Protein AF-A0A8B6Y1D5-F1 (afdb_monomer_lite)

Sequence (155 aa):
MKETGFFHSGPQIYCNDLRKHPSFLGMKGFGYTDEHPGLRQTGILRVNCVDCLDRTNTAQFMVGKCALGFQLYALGVVESPILQFDSDAVRIFEELFEAHGDTLALQYGGSQMVHRIRTYRKIAAWTSYSRDIMQTVSRYYSNAFTGQEKYLKTH

Secondary structure (DSSP, 8-state):
-------B-SPPPHHHHHS--HHHHS-TT---BTTB-SB---------GGG-HHHHHHHHHHHHHHHHHHHHHHTTSSSSS---TTSHHHHHHHHHHHHHHHHHHHHHHSS--SS-HHHHTTS-HHHHHHHHHHHHHHHHHIIIIIHHTTTSS--

Foldseek 3Di:
DQDFADWDQAAFDPLCVVLVDPVVVPDDQPDCDVVGGIGDGPDDDDDDCPVPLQVVLLVVLVVVLLNVLVVCVRVVNDSGSDDDCPDPVNVVSQVVSQVVQQVVCCVPPVGGDQDGNVVVVVPCVPVSVVVNVVRVVVVVCCCPPVVVVVVVPPD

pLDDT: mean 73.04, std 14.35, range [36.19, 93.69]

Structure (mmCIF, N/CA/C/O backbone):
data_AF-A0A8B6Y1D5-F1
#
_entry.id   AF-A0A8B6Y1D5-F1
#
loop_
_atom_site.group_PDB
_atom_site.id
_atom_site.type_symbol
_atom_site.label_atom_id
_atom_site.label_alt_id
_atom_site.label_comp_id
_atom_site.label_asym_id
_atom_site.label_entity_id
_atom_site.label_seq_id
_atom_site.pdbx_PDB_ins_code
_atom_site.Cartn_x
_atom_site.Cartn_y
_atom_site.Cartn_z
_atom_site.occupancy
_atom_site.B_iso_or_equiv
_atom_site.auth_seq_id
_atom_site.auth_comp_id
_atom_site.auth_asym_id
_atom_site.auth_atom_id
_atom_site.pdbx_PDB_model_num
ATOM 1 N N . MET A 1 1 ? 13.260 17.127 -4.624 1.00 36.19 1 MET A N 1
ATOM 2 C CA . MET A 1 1 ? 12.699 16.150 -3.664 1.00 36.19 1 MET A CA 1
ATOM 3 C C . MET A 1 1 ? 13.595 14.916 -3.711 1.00 36.19 1 MET A C 1
ATOM 5 O O . MET A 1 1 ? 13.959 14.528 -4.812 1.00 36.19 1 MET A O 1
ATOM 9 N N . LYS A 1 2 ? 14.078 14.375 -2.583 1.00 37.34 2 LYS A N 1
ATOM 10 C CA . LYS A 1 2 ? 14.861 13.123 -2.610 1.00 37.34 2 LYS A CA 1
ATOM 11 C C . LYS A 1 2 ? 13.874 11.977 -2.842 1.00 37.34 2 LYS A C 1
ATOM 13 O O . LYS A 1 2 ? 13.041 11.733 -1.978 1.00 37.34 2 LYS A O 1
ATOM 18 N N . GLU A 1 3 ? 13.926 11.341 -4.005 1.00 54.28 3 GLU A N 1
ATOM 19 C CA . GLU A 1 3 ? 13.080 10.187 -4.312 1.00 54.28 3 GLU A CA 1
ATOM 20 C C . GLU A 1 3 ? 13.614 8.967 -3.555 1.00 54.28 3 GLU A C 1
ATOM 22 O O . GLU A 1 3 ? 14.769 8.572 -3.722 1.00 54.28 3 GLU A O 1
ATOM 27 N N . THR A 1 4 ? 12.810 8.417 -2.646 1.00 55.81 4 THR A N 1
ATOM 28 C CA . THR A 1 4 ? 13.151 7.189 -1.927 1.00 55.81 4 THR A CA 1
ATOM 29 C C . THR A 1 4 ? 12.825 6.005 -2.829 1.00 55.81 4 THR A C 1
ATOM 31 O O . THR A 1 4 ? 11.658 5.799 -3.157 1.00 55.81 4 THR A O 1
ATOM 34 N N . GLY A 1 5 ? 13.838 5.248 -3.251 1.00 71.50 5 GLY A N 1
ATOM 35 C CA . GLY A 1 5 ? 13.634 4.036 -4.051 1.00 71.50 5 GLY A CA 1
ATOM 36 C C . GLY A 1 5 ? 12.967 2.906 -3.260 1.00 71.50 5 GLY A C 1
ATOM 37 O O . GLY A 1 5 ? 12.838 2.985 -2.038 1.00 71.50 5 GLY A O 1
ATOM 38 N N . PHE A 1 6 ? 12.584 1.831 -3.947 1.00 78.38 6 PHE A N 1
ATOM 39 C CA . PHE A 1 6 ? 12.151 0.573 -3.331 1.00 78.38 6 PHE A CA 1
ATOM 40 C C . PHE A 1 6 ? 13.232 -0.497 -3.499 1.00 78.38 6 PHE A C 1
ATOM 42 O O . PHE A 1 6 ? 14.095 -0.392 -4.370 1.00 78.38 6 PHE A O 1
ATOM 49 N N . PHE A 1 7 ? 13.200 -1.522 -2.651 1.00 83.69 7 PHE A N 1
ATOM 50 C CA . PHE A 1 7 ? 14.100 -2.660 -2.786 1.00 83.69 7 PHE A CA 1
ATOM 51 C C . PHE A 1 7 ? 13.606 -3.638 -3.861 1.00 83.69 7 PHE A C 1
ATOM 53 O O . PHE A 1 7 ? 12.429 -3.997 -3.880 1.00 83.69 7 PHE A O 1
ATOM 60 N N . HIS A 1 8 ? 14.516 -4.094 -4.717 1.00 81.50 8 HIS A N 1
ATOM 61 C CA . HIS A 1 8 ? 14.303 -5.147 -5.708 1.00 81.50 8 HIS A CA 1
ATOM 62 C C . HIS A 1 8 ? 15.627 -5.885 -5.916 1.00 81.50 8 HIS A C 1
ATOM 64 O O . HIS A 1 8 ? 16.650 -5.236 -6.063 1.00 81.50 8 HIS A O 1
ATOM 70 N N . SER A 1 9 ? 15.640 -7.215 -5.927 1.00 80.56 9 SER A N 1
ATOM 71 C CA . SER A 1 9 ? 16.877 -8.004 -6.072 1.00 80.56 9 SER A CA 1
ATOM 72 C C . SER A 1 9 ? 17.025 -8.693 -7.430 1.00 80.56 9 SER A C 1
ATOM 74 O O . SER A 1 9 ? 17.984 -9.431 -7.631 1.00 80.56 9 SER A O 1
ATOM 76 N N . GLY A 1 10 ? 16.046 -8.542 -8.326 1.00 73.75 10 GLY A N 1
ATOM 77 C CA . GLY A 1 10 ? 16.091 -9.136 -9.661 1.00 73.75 10 GLY A CA 1
ATOM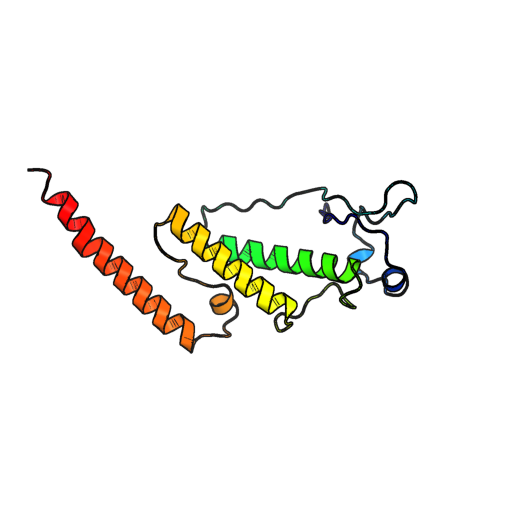 78 C C . GLY A 1 10 ? 16.901 -8.284 -10.640 1.00 73.75 10 GLY A C 1
ATOM 79 O O . GLY A 1 10 ? 17.296 -7.174 -10.288 1.00 73.75 10 GLY A O 1
ATOM 80 N N . PRO A 1 11 ? 17.180 -8.797 -11.849 1.00 71.75 11 PRO A N 1
ATOM 81 C CA . PRO A 1 11 ? 17.686 -8.009 -12.969 1.00 71.75 11 PRO A CA 1
ATOM 82 C C . PRO A 1 11 ? 16.558 -7.216 -13.653 1.00 71.75 11 PRO A C 1
ATOM 84 O O . PRO A 1 11 ? 15.378 -7.536 -13.501 1.00 71.75 11 PRO A O 1
ATOM 87 N N . GLN A 1 12 ? 16.920 -6.207 -14.453 1.00 71.00 12 GLN A N 1
ATOM 88 C CA . GLN A 1 12 ? 15.945 -5.426 -15.212 1.00 71.00 12 GLN A CA 1
ATOM 89 C C . GLN A 1 12 ? 15.292 -6.320 -16.247 1.00 71.00 12 GLN A C 1
ATOM 91 O O . GLN A 1 12 ? 15.972 -6.973 -17.040 1.00 71.00 12 GLN A O 1
ATOM 96 N N . ILE A 1 13 ? 13.967 -6.312 -16.281 1.00 74.00 13 ILE A N 1
ATOM 97 C CA . ILE A 1 13 ? 13.246 -7.036 -17.317 1.00 74.00 13 ILE A CA 1
ATOM 98 C C . ILE A 1 13 ? 13.239 -6.190 -18.588 1.00 74.00 13 ILE A C 1
ATOM 100 O O . ILE A 1 13 ? 12.818 -5.034 -18.573 1.00 74.00 13 ILE A O 1
ATOM 104 N N . TYR A 1 14 ? 13.643 -6.796 -19.703 1.00 69.88 14 TYR A N 1
ATOM 105 C CA . TYR A 1 14 ? 13.714 -6.156 -21.020 1.00 69.88 14 TYR A CA 1
ATOM 106 C C . TYR A 1 14 ? 12.419 -5.430 -21.431 1.00 69.88 14 TYR A C 1
ATOM 108 O O . TYR A 1 14 ? 12.457 -4.364 -22.045 1.00 69.88 14 TYR A O 1
ATOM 116 N N . CYS A 1 15 ? 11.248 -5.957 -21.052 1.00 70.31 15 CYS A N 1
ATOM 117 C CA . CYS A 1 15 ? 9.964 -5.318 -21.353 1.00 70.31 15 CYS A CA 1
ATOM 118 C C . CYS A 1 15 ? 9.833 -3.909 -20.745 1.00 70.31 15 CYS A C 1
ATOM 120 O O . CYS A 1 15 ? 9.182 -3.049 -21.337 1.00 70.31 15 CYS A O 1
ATOM 122 N N . ASN A 1 16 ? 10.496 -3.637 -19.620 1.00 69.94 16 ASN A N 1
ATOM 123 C CA . ASN A 1 16 ? 10.481 -2.329 -18.970 1.00 69.94 16 ASN A CA 1
ATOM 124 C C . ASN A 1 16 ? 11.390 -1.313 -19.670 1.00 69.94 16 ASN A C 1
ATOM 126 O O . ASN A 1 16 ? 11.113 -0.114 -19.603 1.00 69.94 16 ASN A O 1
ATOM 130 N N . ASP A 1 17 ? 12.421 -1.777 -20.382 1.00 67.94 17 ASP A N 1
ATOM 131 C CA . ASP A 1 17 ? 13.289 -0.923 -21.202 1.00 67.94 17 ASP A CA 1
ATOM 132 C C . ASP A 1 17 ? 12.589 -0.450 -22.477 1.00 67.94 17 ASP A C 1
ATOM 134 O O . ASP A 1 17 ? 12.854 0.654 -22.959 1.00 67.94 17 ASP A O 1
ATOM 138 N N . LEU A 1 18 ? 11.653 -1.254 -22.989 1.00 67.31 18 LEU A N 1
ATOM 139 C CA . LEU A 1 18 ? 10.753 -0.862 -24.073 1.00 67.31 18 LEU A CA 1
ATOM 140 C C . LEU A 1 18 ? 9.653 0.088 -23.587 1.00 67.31 18 LEU A C 1
ATOM 142 O O . LEU A 1 18 ? 9.241 0.989 -24.313 1.00 67.31 18 LEU A O 1
ATOM 146 N N . ARG A 1 19 ? 9.179 -0.098 -22.351 1.00 69.81 19 ARG A N 1
ATOM 147 C CA . ARG A 1 19 ? 8.020 0.609 -21.785 1.00 69.81 19 ARG A CA 1
ATOM 148 C C . ARG A 1 19 ? 8.382 1.823 -20.930 1.00 69.81 19 ARG A C 1
ATOM 150 O O . ARG A 1 19 ? 7.590 2.181 -20.072 1.00 69.81 19 ARG A O 1
ATOM 157 N N . LYS 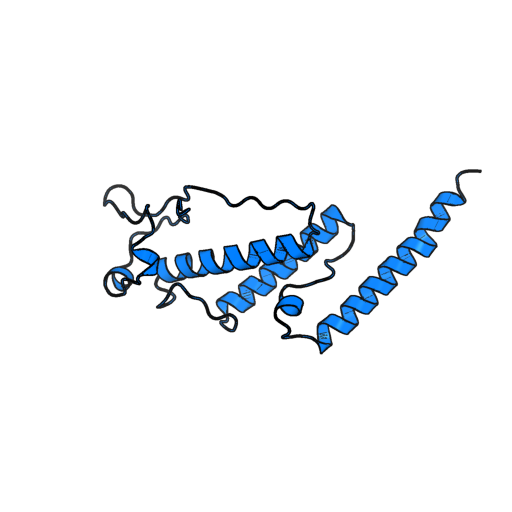A 1 20 ? 9.538 2.471 -21.137 1.00 65.94 20 LYS A N 1
ATOM 158 C CA . LYS A 1 20 ? 10.055 3.575 -20.291 1.00 65.94 20 LYS A CA 1
ATOM 159 C C . LYS A 1 20 ? 8.975 4.580 -19.873 1.00 65.94 20 LYS A C 1
ATOM 161 O O . LYS A 1 20 ? 8.682 5.543 -20.580 1.00 65.94 20 LYS A O 1
ATOM 166 N N . HIS A 1 21 ? 8.406 4.370 -18.692 1.00 68.00 21 HIS A N 1
ATOM 167 C CA . HIS A 1 21 ? 7.364 5.239 -18.176 1.00 68.00 21 HIS A CA 1
ATOM 168 C C . HIS A 1 21 ? 8.018 6.496 -17.570 1.00 68.00 21 HIS A C 1
ATOM 170 O O . HIS A 1 21 ? 9.000 6.364 -16.835 1.00 68.00 21 HIS A O 1
ATOM 176 N N . PRO A 1 22 ? 7.494 7.715 -17.810 1.00 67.88 22 PRO A N 1
ATOM 177 C CA . PRO A 1 22 ? 8.098 8.972 -17.345 1.00 67.88 22 PRO A CA 1
ATOM 178 C C . PRO A 1 22 ? 8.408 8.996 -15.844 1.00 67.88 22 PRO A C 1
ATOM 180 O O . PRO A 1 22 ? 9.445 9.496 -15.420 1.00 67.88 22 PRO A O 1
ATOM 183 N N . SER A 1 23 ? 7.537 8.386 -15.037 1.00 65.25 23 SER A N 1
ATOM 184 C CA . SER A 1 23 ? 7.699 8.268 -13.579 1.00 65.25 23 SER A CA 1
ATOM 185 C C . SER A 1 23 ? 8.914 7.443 -13.139 1.00 65.25 23 SER A C 1
ATOM 187 O O . SER A 1 23 ? 9.321 7.551 -11.991 1.00 65.25 23 SER A O 1
ATOM 189 N N . PHE A 1 24 ? 9.492 6.627 -14.024 1.00 62.47 24 PHE A N 1
ATOM 190 C CA . PHE A 1 24 ? 10.709 5.854 -13.766 1.00 62.47 24 PHE A CA 1
ATOM 191 C C . PHE A 1 24 ? 11.990 6.586 -14.179 1.00 62.47 24 PHE A C 1
ATOM 193 O O . PHE A 1 24 ? 13.060 6.262 -13.674 1.00 62.47 24 PHE A O 1
ATOM 200 N N . LEU A 1 25 ? 11.896 7.600 -15.047 1.00 59.38 25 LEU A N 1
ATOM 201 C CA . LEU A 1 25 ? 13.053 8.384 -15.493 1.00 59.38 25 LEU A CA 1
ATOM 202 C C . LEU A 1 25 ? 13.645 9.276 -14.382 1.00 59.38 25 LEU A C 1
ATOM 204 O O . LEU A 1 25 ? 14.805 9.667 -14.480 1.00 59.38 25 LEU A O 1
ATOM 208 N N . GLY A 1 26 ? 12.874 9.587 -13.332 1.00 53.19 26 GLY A N 1
ATOM 209 C CA . GLY A 1 26 ? 13.314 10.396 -12.183 1.00 53.19 26 GLY A CA 1
ATOM 210 C C . GLY A 1 26 ? 13.937 9.605 -11.024 1.00 53.19 26 GLY A C 1
ATOM 211 O O . GLY A 1 26 ? 14.711 10.172 -10.245 1.00 53.19 26 GLY A O 1
ATOM 212 N N . MET A 1 27 ? 13.669 8.294 -10.941 1.00 55.81 27 MET A N 1
ATOM 213 C CA . MET A 1 27 ? 14.081 7.468 -9.805 1.00 55.81 27 MET A CA 1
ATOM 214 C C . MET A 1 27 ? 15.591 7.214 -9.810 1.00 55.81 27 MET A C 1
ATOM 216 O O . MET A 1 27 ? 16.105 6.311 -10.472 1.00 55.81 27 MET A O 1
ATOM 220 N N . LYS A 1 28 ? 16.324 7.973 -8.990 1.00 46.53 28 LYS A N 1
ATOM 221 C CA . LYS A 1 28 ? 17.726 7.664 -8.673 1.00 46.53 28 LYS A CA 1
ATOM 222 C C . LYS A 1 28 ? 17.820 6.295 -7.999 1.00 46.53 28 LYS A C 1
ATOM 224 O O . LYS A 1 28 ? 17.131 6.029 -7.018 1.00 46.53 28 LYS A O 1
ATOM 229 N N . GLY A 1 29 ? 18.707 5.450 -8.516 1.00 48.78 29 GLY A N 1
ATOM 230 C CA . GLY A 1 29 ? 18.816 4.042 -8.131 1.00 48.78 29 GLY A CA 1
ATOM 231 C C . GLY A 1 29 ? 18.456 3.093 -9.269 1.00 48.78 29 GLY A C 1
ATOM 232 O O . GLY A 1 29 ? 18.855 1.941 -9.196 1.00 48.78 29 GLY A O 1
ATOM 233 N N . PHE A 1 30 ? 17.805 3.576 -10.338 1.00 49.81 30 PHE A N 1
ATOM 234 C CA . PHE A 1 30 ? 17.706 2.867 -11.617 1.00 49.81 30 PHE A CA 1
ATOM 235 C C . PHE A 1 30 ? 19.082 2.767 -12.276 1.00 49.81 30 PHE A C 1
ATOM 237 O O . PHE A 1 30 ? 19.497 3.617 -13.059 1.00 49.81 30 PHE A O 1
ATOM 244 N N . GLY A 1 31 ? 19.816 1.734 -11.902 1.00 48.06 31 GLY A N 1
ATOM 245 C CA . GLY A 1 31 ? 21.101 1.391 -12.474 1.00 48.06 31 GLY A CA 1
ATOM 246 C C . GLY A 1 31 ? 21.348 -0.067 -12.176 1.00 48.06 31 GLY A C 1
ATOM 247 O O . GLY A 1 31 ? 21.981 -0.388 -11.179 1.00 48.06 31 GLY A O 1
ATOM 248 N N . TYR A 1 32 ? 20.803 -0.940 -13.019 1.00 53.78 32 TYR A N 1
ATOM 249 C CA . TYR A 1 32 ? 21.255 -2.320 -13.063 1.00 53.78 32 TYR A CA 1
ATOM 250 C C . TYR A 1 32 ? 22.662 -2.268 -13.629 1.00 53.78 32 TYR A C 1
ATOM 252 O O . TYR A 1 32 ? 22.853 -2.131 -14.835 1.00 53.78 32 TYR A O 1
ATOM 260 N N . THR A 1 33 ? 23.649 -2.244 -12.746 1.00 53.25 33 THR A N 1
ATOM 261 C CA . THR A 1 33 ? 25.010 -2.542 -13.158 1.00 53.25 33 THR A CA 1
ATOM 262 C C . THR A 1 33 ? 25.114 -4.060 -13.252 1.00 53.25 33 THR A C 1
ATOM 264 O O . THR A 1 33 ? 24.545 -4.764 -12.416 1.00 53.25 33 THR A O 1
ATOM 267 N N . ASP A 1 34 ? 25.829 -4.575 -14.255 1.00 55.31 34 ASP A N 1
ATOM 268 C CA . ASP A 1 34 ? 26.067 -6.023 -14.412 1.00 55.31 34 ASP A CA 1
ATOM 269 C C . ASP A 1 34 ? 26.647 -6.662 -13.134 1.00 55.31 34 ASP A C 1
ATOM 271 O O . ASP A 1 34 ? 26.448 -7.844 -12.866 1.00 55.31 34 ASP A O 1
ATOM 275 N N . GLU A 1 35 ? 27.325 -5.866 -12.304 1.00 56.00 35 GLU A N 1
ATOM 276 C CA . GLU A 1 35 ? 27.940 -6.306 -11.052 1.00 56.00 35 GLU A CA 1
ATOM 277 C C . GLU A 1 35 ? 26.947 -6.413 -9.877 1.00 56.00 35 GLU A C 1
ATOM 279 O O . GLU A 1 35 ? 27.175 -7.195 -8.950 1.00 56.00 35 GLU A O 1
ATOM 284 N N . HIS A 1 36 ? 25.836 -5.663 -9.895 1.00 60.25 36 HIS A N 1
ATOM 285 C CA . HIS A 1 36 ? 24.843 -5.614 -8.814 1.00 60.25 36 HIS A CA 1
ATOM 286 C C . HIS A 1 36 ? 23.410 -5.510 -9.368 1.00 60.25 36 HIS A C 1
ATOM 288 O O . HIS A 1 36 ? 22.851 -4.411 -9.434 1.00 60.25 36 HIS A O 1
ATOM 294 N N . PRO A 1 37 ? 22.772 -6.638 -9.729 1.00 63.53 37 PRO A N 1
ATOM 295 C CA . PRO A 1 37 ? 21.382 -6.622 -10.164 1.00 63.53 37 PRO A CA 1
ATOM 296 C C . PRO A 1 37 ? 20.469 -6.178 -9.010 1.00 63.53 37 PRO A C 1
ATOM 298 O O . PRO A 1 37 ? 20.488 -6.767 -7.926 1.00 63.53 37 PRO A O 1
ATOM 301 N N . GLY A 1 38 ? 19.676 -5.128 -9.240 1.00 69.19 38 GLY A N 1
ATOM 302 C CA . GLY A 1 38 ? 18.597 -4.721 -8.343 1.00 69.19 38 GLY A CA 1
ATOM 303 C C . GLY A 1 38 ? 18.604 -3.256 -7.891 1.00 69.19 38 GLY A C 1
ATOM 304 O O . GLY A 1 38 ? 19.476 -2.459 -8.219 1.00 69.19 38 GLY A O 1
ATOM 305 N N . LEU A 1 39 ? 17.589 -2.902 -7.102 1.00 75.75 39 LEU A N 1
ATOM 306 C CA . LEU A 1 39 ? 17.354 -1.590 -6.505 1.00 75.75 39 LEU A CA 1
ATOM 307 C C . LEU A 1 39 ? 17.481 -1.678 -4.979 1.00 75.75 39 LEU A C 1
ATOM 309 O O . LEU A 1 39 ? 17.025 -2.637 -4.353 1.00 75.75 39 LEU A O 1
ATOM 313 N N . ARG A 1 40 ? 18.057 -0.647 -4.353 1.00 78.50 40 ARG A N 1
ATOM 314 C CA . ARG A 1 40 ? 18.104 -0.507 -2.889 1.00 78.50 40 ARG A CA 1
ATOM 315 C C . ARG A 1 40 ? 17.165 0.598 -2.417 1.00 78.50 40 ARG A C 1
ATOM 317 O O . ARG A 1 40 ? 17.135 1.686 -2.989 1.00 78.50 40 ARG A O 1
ATOM 324 N N . GLN A 1 41 ? 16.461 0.350 -1.315 1.00 84.38 41 GLN A N 1
ATOM 325 C CA . GLN A 1 41 ? 15.694 1.383 -0.626 1.00 84.38 41 GLN A CA 1
ATOM 326 C C . GLN A 1 41 ? 16.644 2.350 0.091 1.00 84.38 41 GLN A C 1
ATOM 328 O O . GLN A 1 41 ? 17.425 1.952 0.952 1.00 84.38 41 GLN A O 1
ATOM 333 N N . THR A 1 42 ? 16.572 3.631 -0.263 1.00 82.88 42 THR A N 1
ATOM 334 C CA . THR A 1 42 ? 17.478 4.685 0.232 1.00 82.88 42 THR A CA 1
ATOM 335 C C . THR A 1 42 ? 16.847 5.592 1.286 1.00 82.88 42 THR A C 1
ATOM 337 O O . THR A 1 42 ? 17.514 6.473 1.828 1.00 82.88 42 THR A O 1
ATOM 340 N N . GLY A 1 43 ? 15.566 5.394 1.597 1.00 84.62 43 GLY A N 1
ATOM 341 C CA . GLY A 1 43 ? 14.872 6.169 2.615 1.00 84.62 43 GLY A CA 1
ATOM 342 C C . GLY A 1 43 ? 13.592 5.508 3.103 1.00 84.62 43 GLY A C 1
ATOM 343 O O . GLY A 1 43 ? 13.100 4.544 2.517 1.00 84.62 43 GLY A O 1
ATOM 344 N N . ILE A 1 44 ? 13.070 6.042 4.204 1.00 86.19 44 ILE A N 1
ATOM 345 C CA . ILE A 1 44 ? 11.863 5.554 4.869 1.00 86.19 44 ILE A CA 1
ATOM 346 C C . ILE A 1 44 ? 10.890 6.707 5.105 1.00 86.19 44 ILE A C 1
ATOM 348 O O . ILE A 1 44 ? 11.304 7.827 5.410 1.00 86.19 44 ILE A O 1
ATOM 352 N N . LEU A 1 45 ? 9.596 6.413 5.012 1.00 85.12 45 LEU A N 1
ATOM 353 C CA . LEU A 1 45 ? 8.548 7.308 5.479 1.00 85.12 45 LEU A CA 1
ATOM 354 C C . LEU A 1 45 ? 8.203 6.950 6.926 1.00 85.12 45 LEU A C 1
ATOM 356 O O . LEU A 1 45 ? 7.914 5.794 7.229 1.00 85.12 45 LEU A O 1
ATOM 360 N N . ARG A 1 46 ? 8.210 7.944 7.815 1.00 85.62 46 ARG A N 1
ATOM 361 C CA . ARG A 1 46 ? 7.732 7.801 9.194 1.00 85.62 46 ARG A CA 1
ATOM 362 C C . ARG A 1 46 ? 6.440 8.588 9.358 1.00 85.62 46 ARG A C 1
ATOM 364 O O . ARG A 1 46 ? 6.389 9.757 8.990 1.00 85.62 46 ARG A O 1
ATOM 371 N N . VAL A 1 47 ? 5.424 7.949 9.925 1.00 82.38 47 VAL A N 1
ATOM 372 C CA . VAL A 1 47 ? 4.149 8.578 10.292 1.00 82.38 47 VAL A CA 1
ATOM 373 C C . VAL A 1 47 ? 3.993 8.540 11.810 1.00 82.38 47 VAL A C 1
ATOM 375 O O . VAL A 1 47 ? 4.455 7.596 12.448 1.00 82.38 47 VAL A O 1
ATOM 378 N N . ASN A 1 48 ? 3.383 9.571 12.392 1.00 78.12 48 ASN A N 1
ATOM 379 C CA . ASN A 1 48 ? 3.161 9.662 13.835 1.00 78.12 48 ASN A CA 1
ATOM 380 C C . ASN A 1 48 ? 1.712 9.286 14.179 1.00 78.12 48 ASN A C 1
ATOM 382 O O . ASN A 1 48 ? 0.785 9.756 13.529 1.00 78.12 48 ASN A O 1
ATOM 3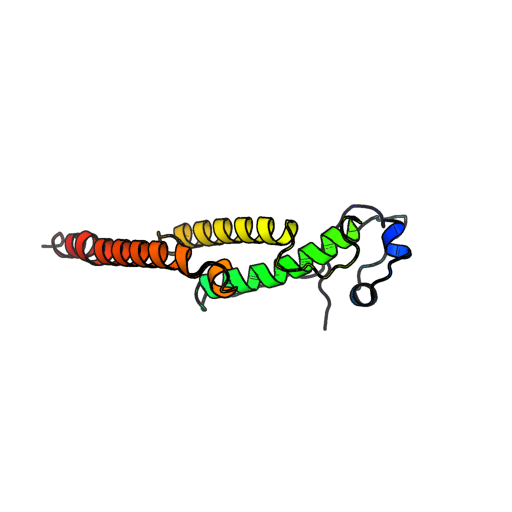86 N N . CYS A 1 49 ? 1.523 8.476 15.221 1.00 70.25 49 CYS A N 1
ATOM 387 C CA . CYS A 1 49 ? 0.226 7.980 15.691 1.00 70.25 49 CYS A CA 1
ATOM 388 C C . CYS A 1 49 ? -0.601 9.004 16.489 1.00 70.25 49 CYS A C 1
ATOM 390 O O . CYS A 1 49 ? -1.735 8.698 16.855 1.00 70.25 49 CYS A O 1
ATOM 392 N N . VAL A 1 50 ? -0.066 10.204 16.752 1.00 58.41 50 VAL A N 1
ATOM 393 C CA . VAL A 1 50 ? -0.773 11.285 17.473 1.00 58.41 50 VAL A CA 1
ATOM 394 C C . VAL A 1 50 ? -2.097 11.669 16.793 1.00 58.41 50 VAL A C 1
ATOM 396 O O . VAL A 1 50 ? -3.029 12.098 17.463 1.00 58.41 50 VAL A O 1
ATOM 399 N N . ASP A 1 51 ? -2.228 11.428 15.487 1.00 54.72 51 ASP A N 1
ATOM 400 C CA . ASP A 1 51 ? -3.391 11.823 14.694 1.00 54.72 51 ASP A CA 1
ATOM 401 C C . ASP A 1 51 ? -4.534 10.800 14.620 1.00 54.72 51 ASP A C 1
ATOM 403 O O . ASP A 1 51 ? -5.435 11.000 13.822 1.00 54.72 51 ASP A O 1
ATOM 407 N N . CYS A 1 52 ? -4.587 9.780 15.475 1.00 68.38 52 CYS A N 1
ATOM 408 C CA . CYS A 1 52 ? -5.493 8.623 15.390 1.00 68.38 52 CYS A CA 1
ATOM 409 C C . CYS A 1 52 ? -5.019 7.554 14.394 1.00 68.38 52 CYS A C 1
ATOM 411 O O . CYS A 1 52 ? -4.639 7.832 13.253 1.00 68.38 52 CYS A O 1
ATOM 413 N N . LEU A 1 53 ? -5.064 6.301 14.856 1.00 75.94 53 LEU A N 1
ATOM 414 C CA . LEU A 1 53 ? -4.606 5.119 14.124 1.00 75.94 53 LEU A CA 1
ATOM 415 C C . LEU A 1 53 ? -5.272 4.986 12.741 1.00 75.94 53 LEU A C 1
ATOM 417 O O . LEU A 1 53 ? -4.657 4.519 11.784 1.00 75.94 53 LEU A O 1
ATOM 421 N N . ASP A 1 54 ? -6.512 5.462 12.620 1.00 75.50 54 ASP A N 1
ATOM 422 C CA . ASP A 1 54 ? -7.279 5.395 11.380 1.00 75.50 54 ASP A CA 1
ATOM 423 C C . ASP A 1 54 ? -6.666 6.230 10.241 1.00 75.50 54 ASP A C 1
ATOM 425 O O . ASP A 1 54 ? -6.574 5.776 9.093 1.00 75.50 54 ASP A O 1
ATOM 429 N N . ARG A 1 55 ? -6.195 7.446 10.554 1.00 79.06 55 ARG A N 1
ATOM 430 C CA . ARG A 1 55 ? -5.598 8.355 9.565 1.00 79.06 55 ARG A CA 1
ATOM 431 C C . ARG A 1 55 ? -4.185 7.918 9.186 1.00 79.06 55 ARG A C 1
ATOM 433 O O . ARG A 1 55 ? -3.825 7.992 8.011 1.00 79.06 55 ARG A O 1
ATOM 440 N N . THR A 1 56 ? -3.409 7.398 10.138 1.00 84.56 56 THR A N 1
ATOM 441 C CA . THR A 1 56 ? -2.071 6.862 9.850 1.00 84.56 56 THR A CA 1
ATOM 442 C C . THR A 1 56 ? -2.120 5.585 9.024 1.00 84.56 56 THR A C 1
ATOM 444 O O . THR A 1 56 ? -1.361 5.487 8.062 1.00 84.56 56 THR A O 1
ATOM 447 N N . ASN A 1 57 ? -3.030 4.648 9.315 1.00 86.38 57 ASN A N 1
ATOM 448 C CA . ASN A 1 57 ? -3.172 3.419 8.525 1.00 86.38 57 ASN A CA 1
ATOM 449 C C . ASN A 1 57 ? -3.575 3.731 7.072 1.00 86.38 57 ASN A C 1
ATOM 451 O O . ASN A 1 57 ? -3.004 3.188 6.127 1.00 86.38 57 ASN A O 1
ATOM 455 N N . THR A 1 58 ? -4.493 4.684 6.878 1.00 86.50 58 THR A N 1
ATOM 456 C CA . THR A 1 58 ? -4.909 5.128 5.537 1.00 86.50 58 THR A CA 1
ATOM 457 C C . THR A 1 58 ? -3.761 5.796 4.773 1.00 86.50 58 THR A C 1
ATOM 459 O O . THR A 1 58 ? -3.551 5.510 3.593 1.00 86.50 58 THR A O 1
ATOM 462 N N . ALA A 1 59 ? -2.975 6.653 5.433 1.00 87.44 59 ALA A N 1
ATOM 463 C CA . ALA A 1 59 ? -1.802 7.273 4.817 1.00 87.44 59 ALA A CA 1
ATOM 464 C C . ALA A 1 59 ? -0.741 6.230 4.422 1.00 87.44 59 ALA A C 1
ATOM 466 O O . ALA A 1 59 ? -0.201 6.287 3.315 1.00 87.44 59 ALA A O 1
ATOM 467 N N . GLN A 1 60 ? -0.479 5.247 5.291 1.00 90.44 60 GLN A N 1
ATOM 468 C CA . GLN A 1 60 ? 0.441 4.145 5.002 1.00 90.44 60 GLN A CA 1
ATOM 469 C C . GLN A 1 60 ? -0.034 3.306 3.810 1.00 90.44 60 GLN A C 1
ATOM 471 O O . GLN A 1 60 ? 0.779 2.992 2.942 1.00 90.44 60 GLN A O 1
ATOM 476 N N . PHE A 1 61 ? -1.333 3.009 3.715 1.00 91.38 61 PHE A N 1
ATOM 477 C CA . PHE A 1 61 ? -1.908 2.296 2.573 1.00 91.38 61 PHE A CA 1
ATOM 478 C C . PHE A 1 61 ? -1.680 3.040 1.254 1.00 91.38 61 PHE A C 1
ATOM 480 O O . PHE A 1 61 ? -1.238 2.436 0.279 1.00 91.38 61 PHE A O 1
ATOM 487 N N . MET A 1 62 ? -1.928 4.353 1.209 1.00 89.44 62 MET A N 1
ATOM 488 C CA . MET A 1 62 ? -1.759 5.134 -0.025 1.00 89.44 62 MET A CA 1
ATOM 489 C C . MET A 1 62 ? -0.303 5.152 -0.496 1.00 89.44 62 MET A C 1
ATOM 491 O O . MET A 1 62 ? -0.028 4.964 -1.681 1.00 89.44 62 MET A O 1
ATOM 495 N N . VAL A 1 63 ? 0.638 5.316 0.434 1.00 89.38 63 VAL A N 1
ATOM 496 C CA . VAL A 1 63 ? 2.076 5.276 0.133 1.00 89.38 63 VAL A CA 1
ATOM 497 C C . VAL A 1 63 ? 2.498 3.872 -0.305 1.00 89.38 63 VAL A C 1
ATOM 499 O O . VAL A 1 63 ? 3.212 3.723 -1.297 1.00 89.38 63 VAL A O 1
ATOM 502 N N . GLY A 1 64 ? 2.012 2.842 0.390 1.00 91.56 64 GLY A N 1
ATOM 503 C CA . GLY A 1 64 ? 2.254 1.443 0.057 1.00 91.56 64 GLY A CA 1
ATOM 504 C C . GLY A 1 64 ? 1.723 1.067 -1.325 1.00 91.56 64 GLY A C 1
ATOM 505 O O . GLY A 1 64 ? 2.427 0.410 -2.082 1.00 91.56 64 GLY A O 1
ATOM 506 N N . LYS A 1 65 ? 0.533 1.548 -1.703 1.00 92.19 65 LYS A N 1
ATOM 507 C CA . LYS A 1 65 ? -0.066 1.320 -3.024 1.00 92.19 65 LYS A CA 1
ATOM 508 C C . LYS A 1 65 ? 0.810 1.894 -4.137 1.00 92.19 65 LYS A C 1
ATOM 510 O O . LYS A 1 65 ? 1.010 1.235 -5.155 1.00 92.19 65 LYS A O 1
ATOM 515 N N . CYS A 1 66 ? 1.335 3.106 -3.947 1.00 88.25 66 CYS A N 1
ATOM 516 C CA . CYS A 1 66 ? 2.278 3.696 -4.893 1.00 88.25 66 CYS A CA 1
ATOM 517 C C . CYS A 1 66 ? 3.519 2.807 -5.032 1.00 88.25 66 CYS A C 1
ATOM 519 O O . CYS A 1 66 ? 3.853 2.413 -6.146 1.00 88.25 66 CYS A O 1
ATOM 521 N N . ALA A 1 67 ? 4.153 2.422 -3.919 1.00 89.25 67 ALA A N 1
ATOM 522 C CA . ALA A 1 67 ? 5.330 1.551 -3.936 1.00 89.25 67 ALA A CA 1
ATOM 523 C C . ALA A 1 67 ? 5.056 0.188 -4.603 1.00 89.25 67 ALA A C 1
ATOM 525 O O . ALA A 1 67 ? 5.857 -0.260 -5.422 1.00 89.25 67 ALA A O 1
ATOM 526 N N . LEU A 1 68 ? 3.903 -0.425 -4.320 1.00 91.38 68 LEU A N 1
ATOM 527 C CA . LEU A 1 68 ? 3.456 -1.678 -4.929 1.00 91.38 68 LEU A CA 1
ATOM 528 C C . LEU A 1 68 ? 3.347 -1.558 -6.453 1.00 91.38 68 LEU A C 1
ATOM 530 O O . LEU A 1 68 ? 3.764 -2.461 -7.172 1.00 91.38 68 LEU A O 1
ATOM 534 N N . GLY A 1 69 ? 2.830 -0.439 -6.960 1.00 89.56 69 GLY A N 1
ATOM 535 C CA . GLY A 1 69 ? 2.749 -0.190 -8.397 1.00 89.56 69 GLY A CA 1
ATOM 536 C C . GLY A 1 69 ? 4.115 -0.173 -9.075 1.00 89.56 69 GLY A C 1
ATOM 537 O O . GLY A 1 69 ? 4.315 -0.848 -10.086 1.00 89.56 69 GLY A O 1
ATOM 538 N N . PHE A 1 70 ? 5.088 0.516 -8.476 1.00 85.12 70 PHE A N 1
ATOM 539 C CA . PHE A 1 70 ? 6.468 0.513 -8.967 1.00 85.12 70 PHE A CA 1
ATOM 540 C C . PHE A 1 70 ? 7.114 -0.881 -8.901 1.00 85.12 70 PHE A C 1
ATOM 542 O O . PHE A 1 70 ? 7.805 -1.275 -9.840 1.00 85.12 70 PHE A O 1
ATOM 549 N N . GLN A 1 71 ? 6.855 -1.650 -7.840 1.00 88.19 71 GLN A N 1
ATOM 550 C CA . GLN A 1 71 ? 7.355 -3.021 -7.691 1.00 88.19 71 GLN A CA 1
ATOM 551 C C . GLN A 1 71 ? 6.771 -3.974 -8.743 1.00 88.19 71 GLN A C 1
ATOM 553 O O . GLN A 1 71 ? 7.520 -4.703 -9.388 1.00 88.19 71 GLN A O 1
ATOM 558 N N . LEU A 1 72 ? 5.451 -3.955 -8.953 1.00 88.88 72 LEU A N 1
ATOM 559 C CA . LEU A 1 72 ? 4.787 -4.803 -9.948 1.00 88.88 72 LEU A CA 1
ATOM 560 C C . LEU A 1 72 ? 5.217 -4.452 -11.372 1.00 88.88 72 LEU A C 1
ATOM 562 O O . LEU A 1 72 ? 5.393 -5.347 -12.197 1.00 88.88 72 LEU A O 1
ATOM 566 N N . TYR A 1 73 ? 5.414 -3.163 -11.652 1.00 84.62 73 TYR A N 1
ATOM 567 C CA . TYR A 1 73 ? 5.950 -2.726 -12.934 1.00 84.62 73 TYR A CA 1
ATOM 568 C C . TYR A 1 73 ? 7.385 -3.229 -13.119 1.00 84.62 73 TYR A C 1
ATOM 570 O O . TYR A 1 73 ? 7.699 -3.807 -14.152 1.00 84.62 73 TYR A O 1
ATOM 578 N N . ALA A 1 74 ? 8.253 -3.096 -12.109 1.00 80.00 74 ALA A N 1
ATOM 579 C CA . ALA A 1 74 ? 9.623 -3.611 -12.183 1.00 80.00 74 ALA A CA 1
ATOM 580 C C . ALA A 1 74 ? 9.674 -5.132 -12.420 1.00 80.00 74 ALA A C 1
ATOM 582 O O . ALA A 1 74 ? 10.550 -5.606 -13.137 1.00 80.00 74 ALA A O 1
ATOM 583 N N . LEU A 1 75 ? 8.692 -5.875 -11.899 1.00 85.00 75 LEU A N 1
ATOM 584 C CA . LEU A 1 75 ? 8.505 -7.308 -12.150 1.00 85.00 75 LEU A CA 1
ATOM 585 C C . LEU A 1 75 ? 7.832 -7.633 -13.497 1.00 85.00 75 LEU A C 1
ATOM 587 O O . LEU A 1 75 ? 7.642 -8.805 -13.810 1.00 85.00 75 LEU A O 1
ATOM 591 N N . GLY A 1 76 ? 7.461 -6.631 -14.298 1.00 82.94 76 GLY A N 1
ATOM 592 C CA . GLY A 1 76 ? 6.822 -6.817 -15.603 1.00 82.94 76 GLY A CA 1
ATOM 593 C C . GLY A 1 76 ? 5.380 -7.330 -15.525 1.00 82.94 76 GLY A C 1
ATOM 594 O O . GLY A 1 76 ? 4.821 -7.729 -16.543 1.00 82.94 76 GLY A O 1
ATOM 595 N N . VAL A 1 77 ? 4.773 -7.321 -14.332 1.00 87.94 77 VAL A N 1
ATOM 596 C CA . VAL A 1 77 ? 3.405 -7.810 -14.084 1.00 87.94 77 VAL A CA 1
ATOM 597 C C . VAL A 1 77 ? 2.361 -6.817 -14.595 1.00 87.94 77 VAL A C 1
ATOM 599 O O . VAL A 1 77 ? 1.274 -7.213 -15.007 1.00 87.94 77 VAL A O 1
ATOM 602 N N . VAL A 1 78 ? 2.683 -5.520 -14.576 1.00 86.81 78 VAL A N 1
ATOM 603 C CA . VAL A 1 78 ? 1.800 -4.438 -15.031 1.00 86.81 78 VAL A CA 1
ATOM 604 C C . VAL A 1 78 ? 2.513 -3.534 -16.029 1.00 86.81 78 VAL A C 1
ATOM 606 O O . VAL A 1 78 ? 3.729 -3.369 -15.986 1.00 86.81 78 VAL A O 1
ATOM 609 N N . GLU A 1 79 ? 1.748 -2.916 -16.928 1.00 83.56 79 GLU A N 1
ATOM 610 C CA . GLU A 1 79 ? 2.295 -2.060 -17.992 1.00 83.56 79 GLU A CA 1
ATOM 611 C C . GLU A 1 79 ? 2.581 -0.623 -17.541 1.00 83.56 79 GLU A C 1
ATOM 613 O O . GLU A 1 79 ? 3.284 0.114 -18.225 1.00 83.56 79 GLU A O 1
ATOM 618 N N . SER A 1 80 ? 2.036 -0.214 -16.394 1.00 83.75 80 SER A N 1
ATOM 619 C CA . SER A 1 80 ? 2.237 1.105 -15.794 1.00 83.75 80 SER A CA 1
ATOM 620 C C . SER A 1 80 ? 2.360 0.972 -14.273 1.00 83.75 80 SER A C 1
ATOM 622 O O . SER A 1 80 ? 1.649 0.155 -13.683 1.00 83.75 80 SER A O 1
ATOM 624 N N . PRO A 1 81 ? 3.202 1.786 -13.607 1.00 84.12 81 PRO A N 1
ATOM 625 C CA . PRO A 1 81 ? 3.281 1.815 -12.145 1.00 84.12 81 PRO A CA 1
ATOM 626 C C . PRO A 1 81 ? 2.027 2.387 -11.469 1.00 84.12 81 PRO A C 1
ATOM 628 O O . PRO A 1 81 ? 1.923 2.365 -10.244 1.00 84.12 81 PRO A O 1
ATOM 631 N N . ILE A 1 82 ? 1.078 2.940 -12.228 1.00 87.19 82 ILE A N 1
ATOM 632 C CA . ILE A 1 82 ? -0.137 3.541 -11.677 1.00 87.19 82 ILE A CA 1
ATOM 633 C C . ILE A 1 82 ? -1.215 2.463 -11.556 1.00 87.19 82 ILE A C 1
ATOM 635 O O . ILE A 1 82 ? -1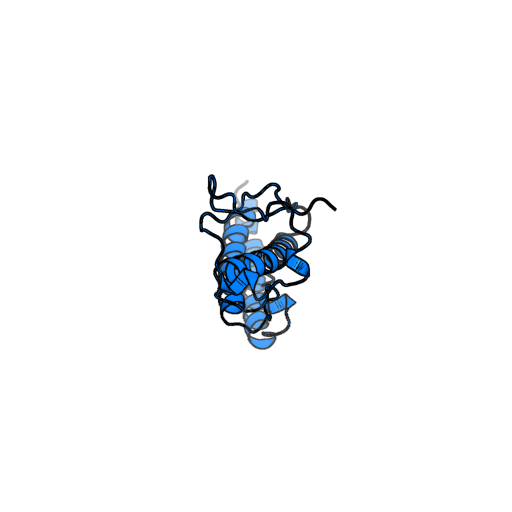.907 2.136 -12.518 1.00 87.19 82 ILE A O 1
ATOM 639 N N . LEU A 1 83 ? -1.388 1.926 -10.347 1.00 88.38 83 LEU A N 1
ATOM 640 C CA . LEU A 1 83 ? -2.423 0.927 -10.085 1.00 88.38 83 LEU A CA 1
ATOM 641 C C . LEU A 1 83 ? -3.800 1.573 -9.916 1.00 88.38 83 LEU A C 1
ATOM 643 O O . LEU A 1 83 ? -4.015 2.435 -9.049 1.00 88.38 83 LEU A O 1
ATOM 647 N N . GLN A 1 84 ? -4.767 1.091 -10.694 1.00 88.00 84 GLN A N 1
ATOM 648 C CA . GLN A 1 84 ? -6.168 1.430 -10.487 1.00 88.00 84 GLN A CA 1
ATOM 649 C C . GLN A 1 84 ? -6.661 0.868 -9.157 1.00 88.00 84 GLN A C 1
ATOM 651 O O . GLN A 1 84 ? -6.297 -0.231 -8.739 1.00 88.00 84 GLN A O 1
ATOM 656 N N . PHE A 1 85 ? -7.504 1.641 -8.487 1.00 82.62 85 PHE A N 1
ATOM 657 C CA . PHE A 1 85 ? -8.049 1.288 -7.182 1.00 82.62 85 PHE A CA 1
ATOM 658 C C . PHE A 1 85 ? -8.920 0.026 -7.203 1.00 82.62 85 PHE A C 1
ATOM 660 O O . PHE A 1 85 ? -8.988 -0.675 -6.193 1.00 82.62 85 PHE A O 1
ATOM 667 N N . ASP A 1 86 ? -9.532 -0.277 -8.345 1.00 83.88 86 ASP A N 1
ATOM 668 C CA . ASP A 1 86 ? -10.408 -1.437 -8.532 1.00 83.88 86 ASP A CA 1
ATOM 669 C C . ASP A 1 86 ? -9.671 -2.646 -9.129 1.00 83.88 86 ASP A C 1
ATOM 671 O O . ASP A 1 86 ? -10.288 -3.657 -9.445 1.00 83.88 86 ASP A O 1
ATOM 675 N N . SER A 1 87 ? -8.340 -2.571 -9.265 1.00 89.44 87 SER A N 1
ATOM 676 C CA . SER A 1 87 ? -7.543 -3.735 -9.664 1.00 89.44 87 SER A CA 1
ATOM 677 C C . SER A 1 87 ? -7.504 -4.782 -8.550 1.00 89.44 87 SER A C 1
ATOM 679 O O . SER A 1 87 ? -7.446 -4.440 -7.365 1.00 89.44 87 SER A O 1
ATOM 681 N N . ASP A 1 88 ? -7.454 -6.064 -8.924 1.00 90.31 88 ASP A N 1
ATOM 682 C CA . ASP A 1 88 ? -7.376 -7.165 -7.955 1.00 90.31 88 ASP A CA 1
ATOM 683 C C . ASP A 1 88 ? -6.175 -7.031 -7.014 1.00 90.31 88 ASP A C 1
ATOM 685 O O . ASP A 1 88 ? -6.305 -7.253 -5.811 1.00 90.31 88 ASP A O 1
ATOM 689 N N . ALA A 1 89 ? -5.029 -6.579 -7.533 1.00 91.19 89 ALA A N 1
ATOM 690 C CA . ALA A 1 89 ? -3.839 -6.321 -6.729 1.00 91.19 89 ALA A CA 1
ATOM 691 C C . ALA A 1 89 ? -4.107 -5.296 -5.615 1.00 91.19 89 ALA A C 1
ATOM 693 O O . ALA A 1 89 ? -3.729 -5.520 -4.466 1.00 91.19 89 ALA A O 1
ATOM 694 N N . VAL A 1 90 ? -4.798 -4.191 -5.923 1.00 91.75 90 VAL A N 1
ATOM 695 C CA . VAL A 1 90 ? -5.121 -3.162 -4.922 1.00 91.75 90 VAL A CA 1
ATOM 696 C C . VAL A 1 90 ? -6.206 -3.640 -3.964 1.00 91.75 90 VAL A C 1
ATOM 698 O O . VAL A 1 90 ? -6.139 -3.311 -2.784 1.00 91.75 90 VAL A O 1
ATOM 701 N N . ARG A 1 91 ? -7.166 -4.450 -4.422 1.00 90.19 91 ARG A N 1
ATOM 702 C CA . ARG A 1 91 ? -8.199 -5.032 -3.554 1.00 90.19 91 ARG A CA 1
ATOM 703 C C . ARG A 1 91 ? -7.606 -5.988 -2.515 1.00 90.19 91 ARG A C 1
ATOM 705 O O . ARG A 1 91 ? -7.950 -5.887 -1.341 1.00 90.19 91 ARG A O 1
ATOM 712 N N . ILE A 1 92 ? -6.686 -6.862 -2.924 1.00 92.06 92 ILE A N 1
ATOM 713 C CA . ILE A 1 92 ? -5.957 -7.757 -2.009 1.00 92.06 92 ILE A CA 1
ATOM 714 C C . ILE A 1 92 ? -5.091 -6.934 -1.044 1.00 92.06 92 ILE A C 1
ATOM 716 O O . ILE A 1 92 ? -5.047 -7.206 0.154 1.00 92.06 92 ILE A O 1
ATOM 720 N N . PHE A 1 93 ? -4.433 -5.888 -1.548 1.00 93.69 93 PHE A N 1
ATOM 721 C CA . PHE A 1 93 ? -3.621 -4.996 -0.723 1.00 93.69 93 PHE A CA 1
ATOM 722 C C . PHE A 1 93 ? -4.455 -4.210 0.301 1.00 93.69 93 PHE A C 1
ATOM 724 O O . PHE A 1 93 ? -4.016 -3.980 1.423 1.00 93.69 93 PHE A O 1
ATOM 731 N N . GLU A 1 94 ? -5.678 -3.825 -0.055 1.00 90.62 94 GLU A N 1
ATOM 732 C CA . GLU A 1 94 ? -6.623 -3.178 0.853 1.00 90.62 94 GLU A CA 1
ATOM 733 C C . GLU A 1 94 ? -7.067 -4.124 1.974 1.00 90.62 94 GLU A C 1
ATOM 735 O O . GLU A 1 94 ? -7.052 -3.730 3.136 1.00 90.62 94 GLU A O 1
ATOM 740 N N . GLU A 1 95 ? -7.375 -5.385 1.658 1.00 90.12 95 GLU A N 1
ATOM 741 C CA . GLU A 1 95 ? -7.701 -6.412 2.662 1.00 90.12 95 GLU A CA 1
ATOM 742 C C . GLU A 1 95 ? -6.537 -6.657 3.633 1.00 90.12 95 GLU A C 1
ATOM 744 O O . GLU A 1 95 ? -6.746 -6.746 4.845 1.00 90.12 95 GLU A O 1
ATOM 749 N N . LEU A 1 96 ? -5.302 -6.678 3.122 1.00 93.44 96 LEU A N 1
ATOM 750 C CA . LEU A 1 96 ? -4.095 -6.768 3.943 1.00 93.44 96 LEU A CA 1
ATOM 751 C C . LEU A 1 96 ? -3.986 -5.588 4.923 1.00 93.44 96 LEU A C 1
ATOM 753 O O . LEU A 1 96 ? -3.715 -5.787 6.108 1.00 93.44 96 LEU A O 1
ATOM 757 N N . PHE A 1 97 ? -4.206 -4.360 4.447 1.00 91.56 97 PHE A N 1
ATOM 758 C CA . PHE A 1 97 ? -4.114 -3.165 5.287 1.00 91.56 97 PHE A CA 1
ATOM 759 C C . PHE A 1 97 ? -5.295 -2.997 6.256 1.00 91.56 97 PHE A C 1
ATOM 761 O O . PHE A 1 97 ? -5.133 -2.370 7.307 1.00 91.56 97 PHE A O 1
ATOM 768 N N . GLU A 1 98 ? -6.463 -3.571 5.955 1.00 88.25 98 GLU A N 1
ATOM 769 C CA . GLU A 1 98 ? -7.553 -3.701 6.928 1.00 88.25 98 GLU A CA 1
ATOM 770 C C . GLU A 1 98 ? -7.146 -4.624 8.083 1.00 88.25 98 GLU A C 1
ATOM 772 O O . GLU A 1 98 ? -7.247 -4.223 9.241 1.00 88.25 98 GLU A O 1
ATOM 777 N N . ALA A 1 99 ? -6.609 -5.813 7.789 1.00 88.75 99 ALA A N 1
ATOM 778 C CA . ALA A 1 99 ? -6.144 -6.746 8.820 1.00 88.75 99 ALA A CA 1
ATOM 779 C C . ALA A 1 99 ? -4.974 -6.175 9.648 1.00 88.75 99 ALA A C 1
ATOM 781 O O . ALA A 1 99 ? -4.909 -6.355 10.869 1.00 88.75 99 ALA A O 1
ATOM 782 N N . HIS A 1 100 ? -4.064 -5.444 8.997 1.00 90.56 100 HIS A N 1
ATOM 783 C CA . HIS A 1 100 ? -2.983 -4.716 9.660 1.00 90.56 100 HIS A CA 1
ATOM 784 C C . HIS A 1 100 ? -3.524 -3.651 10.627 1.00 90.56 100 HIS A C 1
ATOM 786 O O . HIS A 1 100 ? -3.108 -3.600 11.786 1.00 90.56 100 HIS A O 1
ATOM 792 N N . GLY A 1 101 ? -4.496 -2.848 10.182 1.00 88.06 101 GLY A N 1
ATOM 793 C CA . GLY A 1 101 ? -5.157 -1.844 11.015 1.00 88.06 101 GLY A CA 1
ATOM 794 C C . GLY A 1 101 ? -5.880 -2.451 12.220 1.00 88.06 101 GLY A C 1
ATOM 795 O O . GLY A 1 101 ? -5.714 -1.960 13.336 1.00 88.06 101 GLY A O 1
ATOM 796 N N . ASP A 1 102 ? -6.610 -3.553 12.021 1.00 86.19 102 ASP A N 1
ATOM 797 C CA . ASP A 1 102 ? -7.304 -4.278 13.095 1.00 86.19 102 ASP A CA 1
ATOM 798 C C . ASP A 1 102 ? -6.319 -4.814 14.149 1.00 86.19 102 ASP A C 1
ATOM 800 O O . ASP A 1 102 ? -6.565 -4.698 15.353 1.00 86.19 102 ASP A O 1
ATOM 804 N N . THR A 1 103 ? -5.166 -5.327 13.711 1.00 87.25 103 THR A N 1
ATOM 805 C CA . THR A 1 103 ? -4.105 -5.812 14.608 1.00 87.25 103 THR A CA 1
ATOM 806 C C . THR A 1 103 ? -3.510 -4.678 15.444 1.00 87.25 103 THR A C 1
ATOM 808 O O . THR A 1 103 ? -3.360 -4.817 16.659 1.00 87.25 103 THR A O 1
ATOM 811 N N . LEU A 1 104 ? -3.213 -3.531 14.824 1.00 85.44 104 LEU A N 1
ATOM 812 C CA . LEU A 1 104 ? -2.703 -2.360 15.542 1.00 85.44 104 LEU A CA 1
ATOM 813 C C . LEU A 1 104 ? -3.742 -1.803 16.524 1.00 85.44 104 LEU A C 1
ATOM 815 O O . LEU A 1 104 ? -3.395 -1.435 17.645 1.00 85.44 104 LEU A O 1
ATOM 819 N N . ALA A 1 105 ? -5.019 -1.767 16.142 1.00 84.38 105 ALA A N 1
ATOM 820 C CA . ALA A 1 105 ? -6.086 -1.263 17.002 1.00 84.38 105 ALA A CA 1
ATOM 821 C C . ALA A 1 105 ? -6.261 -2.142 18.247 1.00 84.38 105 ALA A C 1
ATOM 823 O O . ALA A 1 105 ? -6.394 -1.624 19.359 1.00 84.38 105 ALA A O 1
ATOM 824 N N . LEU A 1 106 ? -6.164 -3.465 18.080 1.00 83.25 106 LEU A N 1
ATOM 825 C CA . LEU A 1 1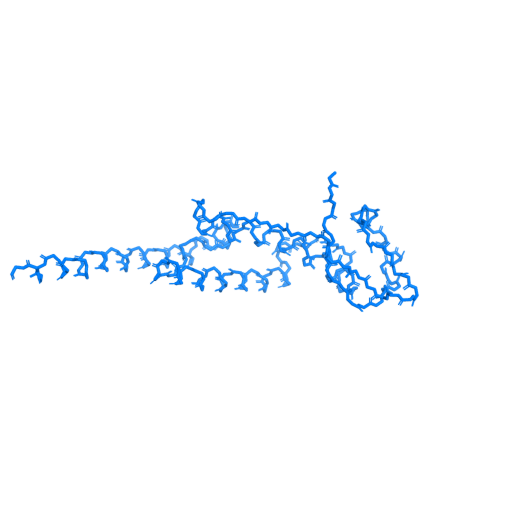06 ? -6.187 -4.407 19.192 1.00 83.25 106 LEU A CA 1
ATOM 826 C C . LEU A 1 106 ? -5.009 -4.180 20.149 1.00 83.25 106 LEU A C 1
ATOM 828 O O . LEU A 1 106 ? -5.210 -4.141 21.360 1.00 83.25 106 LEU A O 1
ATOM 832 N N . GLN A 1 107 ? -3.800 -3.985 19.618 1.00 82.62 107 GLN A N 1
ATOM 833 C CA . GLN A 1 107 ? -2.597 -3.765 20.427 1.00 82.62 107 GLN A CA 1
ATOM 834 C C . GLN A 1 107 ? -2.615 -2.432 21.188 1.00 82.62 107 GLN A C 1
ATOM 836 O O . GLN A 1 107 ? -2.210 -2.389 22.347 1.00 82.62 107 GLN A O 1
ATOM 841 N N . TYR A 1 108 ? -3.076 -1.348 20.557 1.00 75.38 108 TYR A N 1
ATOM 842 C CA . TYR A 1 108 ? -3.033 -0.003 21.147 1.00 75.38 108 TYR A CA 1
ATOM 843 C C . TYR A 1 108 ? -4.284 0.370 21.948 1.00 75.38 108 TYR A C 1
ATOM 845 O O . TYR A 1 108 ? -4.199 1.177 22.870 1.00 75.38 108 TYR A O 1
ATOM 853 N N . GLY A 1 109 ? -5.448 -0.174 21.591 1.00 71.12 109 GLY A N 1
ATOM 854 C CA . GLY A 1 109 ? -6.742 0.236 22.140 1.00 71.12 109 GLY A CA 1
ATOM 855 C C . GLY A 1 109 ? -7.628 -0.911 22.617 1.00 71.12 109 GLY A C 1
ATOM 856 O O . GLY A 1 109 ? -8.784 -0.661 22.960 1.00 71.12 109 GLY A O 1
ATOM 857 N N . GLY A 1 110 ? -7.143 -2.159 22.595 1.00 77.44 110 GLY A N 1
ATOM 858 C CA . GLY A 1 110 ? -7.884 -3.338 23.059 1.00 77.44 110 GLY A CA 1
ATOM 859 C C . GLY A 1 110 ? -9.158 -3.650 22.264 1.00 77.44 110 GLY A C 1
ATOM 860 O O . GLY A 1 110 ? -9.968 -4.461 22.702 1.00 77.44 110 GLY A O 1
ATOM 861 N N . SER A 1 111 ? -9.375 -3.000 21.116 1.00 73.06 111 SER A N 1
ATOM 862 C CA . SER A 1 111 ? -10.580 -3.147 20.292 1.00 73.06 111 SER A CA 1
ATOM 863 C C . SER A 1 111 ? -10.258 -2.960 18.809 1.00 73.06 111 SER A C 1
ATOM 865 O O . SER A 1 111 ? -9.252 -2.346 18.471 1.00 73.06 111 SER A O 1
ATOM 867 N N . GLN A 1 112 ? -11.105 -3.484 17.917 1.00 73.81 112 GLN A N 1
ATOM 868 C CA . GLN A 1 112 ? -10.902 -3.361 16.462 1.00 73.81 112 GLN A CA 1
ATOM 869 C C . GLN A 1 112 ? -10.966 -1.901 15.978 1.00 73.81 112 GLN A C 1
ATOM 871 O O . GLN A 1 112 ? -11.535 -1.027 16.651 1.00 73.81 112 GLN A O 1
ATOM 876 N N . MET A 1 113 ? -10.388 -1.667 14.797 1.00 75.50 113 MET A N 1
ATOM 877 C CA . MET A 1 113 ? -10.320 -0.368 14.131 1.00 75.50 113 MET A CA 1
ATOM 878 C C . MET A 1 113 ? -11.728 0.135 13.789 1.00 75.50 113 MET A C 1
ATOM 880 O O . MET A 1 113 ? -12.600 -0.654 13.434 1.00 75.50 113 MET A O 1
ATOM 884 N N . VAL A 1 114 ? -11.965 1.447 13.907 1.00 64.94 114 VAL A N 1
ATOM 885 C CA . VAL A 1 114 ? -13.296 2.019 13.628 1.00 64.94 114 VAL A CA 1
ATOM 886 C C . VAL A 1 114 ? -13.454 2.320 12.145 1.00 64.94 114 VAL A C 1
ATOM 888 O O . VAL A 1 114 ? -14.432 1.907 11.541 1.00 64.94 114 VAL A O 1
ATOM 891 N N . HIS A 1 115 ? -12.494 3.014 11.530 1.00 70.81 115 HIS A N 1
ATOM 892 C CA . HIS A 1 115 ? -12.622 3.421 10.130 1.00 70.81 115 HIS A CA 1
ATOM 893 C C . HIS A 1 115 ? -11.693 2.621 9.227 1.00 70.81 115 HIS A C 1
ATOM 895 O O . HIS A 1 115 ? -10.487 2.843 9.203 1.00 70.81 115 HIS A O 1
ATOM 901 N N . ARG A 1 116 ? -12.267 1.730 8.418 1.00 69.38 116 ARG A N 1
ATOM 902 C CA . ARG A 1 116 ? -11.531 0.957 7.409 1.00 69.38 116 ARG A CA 1
ATOM 903 C C . ARG A 1 116 ? -11.179 1.807 6.188 1.00 69.38 116 ARG A C 1
ATOM 905 O O . ARG A 1 116 ? -11.843 2.798 5.881 1.00 69.38 116 ARG A O 1
ATOM 912 N N . ILE A 1 117 ? -10.186 1.365 5.420 1.00 73.75 117 ILE A N 1
ATOM 913 C CA . ILE A 1 117 ? -9.789 2.008 4.153 1.00 73.75 117 ILE A CA 1
ATOM 914 C C . ILE A 1 117 ? -10.956 2.016 3.151 1.00 73.75 117 ILE A C 1
ATOM 916 O O . ILE A 1 117 ? -11.197 3.036 2.497 1.00 73.75 117 ILE A O 1
ATOM 920 N N . ARG A 1 118 ? -11.771 0.951 3.129 1.00 67.31 118 ARG A N 1
ATOM 921 C CA . ARG A 1 118 ? -13.008 0.882 2.331 1.00 67.31 118 ARG A CA 1
ATOM 922 C C . ARG A 1 118 ? -14.011 1.982 2.674 1.00 67.31 118 ARG A C 1
ATOM 924 O O . ARG A 1 118 ? -14.687 2.494 1.778 1.00 67.31 118 ARG A O 1
ATOM 931 N N . THR A 1 119 ? -14.089 2.378 3.947 1.00 60.94 119 THR A N 1
ATOM 932 C CA . THR A 1 119 ? -14.943 3.483 4.407 1.00 60.94 119 THR A CA 1
ATOM 933 C C . THR A 1 119 ? -14.459 4.811 3.824 1.00 60.94 119 THR A C 1
ATOM 935 O O . THR A 1 119 ? -15.264 5.583 3.304 1.00 60.94 119 THR A O 1
ATOM 938 N N . TYR A 1 120 ? -13.143 5.046 3.793 1.00 58.75 120 TYR A N 1
ATOM 939 C CA . TYR A 1 120 ? -12.556 6.237 3.163 1.00 58.75 120 TYR A CA 1
ATOM 940 C C . TYR A 1 120 ? -12.750 6.276 1.642 1.00 58.75 120 TYR A C 1
ATOM 942 O O . TYR A 1 120 ? -12.920 7.354 1.072 1.00 58.75 120 TYR A O 1
ATOM 950 N N . ARG A 1 121 ? -12.789 5.112 0.981 1.00 64.88 121 ARG A N 1
ATOM 951 C CA . ARG A 1 121 ? -13.096 5.003 -0.455 1.00 64.88 121 ARG A CA 1
ATOM 952 C C . ARG A 1 121 ? -14.586 5.172 -0.787 1.00 64.88 121 ARG A C 1
ATOM 954 O O . ARG A 1 121 ? -14.915 5.285 -1.962 1.00 64.88 121 ARG A O 1
ATOM 961 N N . LYS A 1 122 ? -15.481 5.219 0.213 1.00 57.81 122 LYS A N 1
ATOM 962 C CA . LYS A 1 122 ? -16.952 5.325 0.070 1.00 57.81 122 LYS A CA 1
ATOM 963 C C . LYS A 1 122 ? -17.626 4.167 -0.693 1.00 57.81 122 LYS A C 1
ATOM 965 O O . LYS A 1 122 ? -18.778 4.298 -1.092 1.00 57.81 122 LYS A O 1
ATOM 970 N N . ILE A 1 123 ? -16.950 3.029 -0.876 1.00 57.00 123 ILE A N 1
ATOM 971 C CA . ILE A 1 123 ? -17.448 1.901 -1.696 1.00 57.00 123 ILE A CA 1
ATOM 972 C C . ILE A 1 123 ? -18.412 0.991 -0.908 1.00 57.00 123 ILE A C 1
ATOM 974 O O . ILE A 1 123 ? -19.230 0.293 -1.498 1.00 57.00 123 ILE A O 1
ATOM 978 N N . ALA A 1 124 ? -18.369 1.014 0.428 1.00 52.19 124 ALA A N 1
ATOM 979 C CA . ALA A 1 124 ? -19.053 0.024 1.268 1.00 52.19 124 ALA A CA 1
ATOM 980 C C . ALA A 1 124 ? -19.989 0.627 2.330 1.00 52.19 124 ALA A C 1
ATOM 982 O O . ALA A 1 124 ? -20.072 0.102 3.437 1.00 52.19 124 ALA A O 1
ATOM 983 N N . ALA A 1 125 ? -20.715 1.704 2.009 1.00 52.22 125 ALA A N 1
ATOM 984 C CA . ALA A 1 125 ? -21.542 2.428 2.984 1.00 52.22 125 ALA A CA 1
ATOM 985 C C . ALA A 1 125 ? -22.533 1.540 3.774 1.00 52.22 125 ALA A C 1
ATOM 987 O O . ALA A 1 125 ? -22.806 1.819 4.937 1.00 52.22 125 ALA A O 1
ATOM 988 N N . TRP A 1 126 ? -23.049 0.457 3.179 1.00 49.28 126 TRP A N 1
ATOM 989 C CA . TRP A 1 126 ? -24.073 -0.388 3.809 1.00 49.28 126 TRP A CA 1
ATOM 990 C C . TRP A 1 126 ? -23.531 -1.461 4.770 1.00 49.28 126 TRP A C 1
ATOM 992 O O . TRP A 1 126 ? -24.182 -1.760 5.768 1.00 49.28 126 TRP A O 1
ATOM 1002 N N . THR A 1 127 ? -22.356 -2.049 4.513 1.00 55.38 127 THR A N 1
ATOM 1003 C CA . THR A 1 127 ? -21.814 -3.160 5.331 1.00 55.38 127 THR A CA 1
ATOM 1004 C C . THR A 1 127 ? -20.789 -2.718 6.377 1.00 55.38 127 THR A C 1
ATOM 1006 O O . THR A 1 127 ? -20.465 -3.500 7.278 1.00 55.38 127 THR A O 1
ATOM 1009 N N . SER A 1 128 ? -20.262 -1.494 6.272 1.00 54.88 128 SER A N 1
ATOM 1010 C CA . SER A 1 128 ? -19.452 -0.872 7.326 1.00 54.88 128 SER A CA 1
ATOM 1011 C C . SER A 1 128 ? -20.337 -0.323 8.449 1.00 54.88 128 SER A C 1
ATOM 1013 O O . SER A 1 128 ? -20.078 -0.596 9.615 1.00 54.88 128 SER A O 1
ATOM 1015 N N . TYR A 1 129 ? -21.458 0.322 8.103 1.00 57.38 129 TYR A N 1
ATOM 1016 C CA . TYR A 1 129 ? -22.341 1.000 9.059 1.00 57.38 129 TYR A CA 1
ATOM 1017 C C . TYR A 1 129 ? -22.874 0.087 10.178 1.00 57.38 129 TYR A C 1
ATOM 1019 O O . TYR A 1 129 ? -22.876 0.466 11.347 1.00 57.38 129 TYR A O 1
ATOM 1027 N N . SER A 1 130 ? -23.280 -1.145 9.851 1.00 58.25 130 SER A N 1
ATOM 1028 C CA . SER A 1 130 ? -23.790 -2.101 10.846 1.00 58.25 130 SER A CA 1
ATOM 1029 C C . SER A 1 130 ? -22.715 -2.577 11.829 1.00 58.25 130 SER A C 1
ATOM 1031 O O . SER A 1 130 ? -22.993 -2.745 13.018 1.00 58.25 130 SER A O 1
ATOM 1033 N N . ARG A 1 131 ? -21.476 -2.754 11.358 1.00 63.38 131 ARG A N 1
ATOM 1034 C CA . ARG A 1 131 ? -20.338 -3.143 12.200 1.00 63.38 131 ARG A CA 1
ATOM 1035 C C . ARG A 1 131 ? -19.865 -1.998 13.085 1.00 63.38 131 ARG A C 1
ATOM 1037 O O . ARG A 1 131 ? -19.624 -2.229 14.265 1.00 63.38 131 ARG A O 1
ATOM 1044 N N . ASP A 1 132 ? -19.821 -0.779 12.560 1.00 68.75 132 ASP A N 1
ATOM 1045 C CA . ASP A 1 132 ? -19.409 0.410 13.314 1.00 68.75 132 ASP A CA 1
ATOM 1046 C C . ASP A 1 132 ? -20.368 0.689 14.485 1.00 68.75 132 ASP A C 1
ATOM 1048 O O . ASP A 1 132 ? -19.939 1.025 15.594 1.00 68.75 132 ASP A O 1
ATOM 1052 N N . ILE A 1 133 ? -21.672 0.458 14.282 1.00 72.81 133 ILE A N 1
ATOM 1053 C CA . ILE A 1 133 ? -22.679 0.519 15.350 1.00 72.81 133 ILE A CA 1
ATOM 1054 C C . ILE A 1 133 ? -22.423 -0.560 16.405 1.00 72.81 133 ILE A C 1
ATOM 1056 O O . ILE A 1 133 ? -22.379 -0.245 17.594 1.00 72.81 133 ILE A O 1
ATOM 1060 N N . MET A 1 134 ? -22.219 -1.819 16.004 1.00 75.25 134 MET A N 1
ATOM 1061 C CA . MET A 1 134 ? -21.948 -2.899 16.962 1.00 75.25 134 MET A CA 1
ATOM 1062 C C . MET A 1 134 ? -20.668 -2.656 17.766 1.00 75.25 134 MET A C 1
ATOM 1064 O O . MET A 1 134 ? -20.649 -2.868 18.979 1.00 75.25 134 MET A O 1
ATOM 1068 N N . GLN A 1 135 ? -19.626 -2.137 17.119 1.00 75.31 135 GLN A N 1
ATOM 1069 C CA . GLN A 1 135 ? -18.377 -1.743 17.764 1.00 75.31 135 GLN A CA 1
ATOM 1070 C C . GLN A 1 135 ? -18.610 -0.625 18.793 1.00 75.31 135 GLN A C 1
ATOM 1072 O O . GLN A 1 135 ? -18.090 -0.674 19.910 1.00 75.31 135 GLN A O 1
ATOM 1077 N N . THR A 1 136 ? -19.429 0.367 18.437 1.00 76.62 136 THR A N 1
ATOM 1078 C CA . THR A 1 136 ? -19.802 1.481 19.321 1.00 76.62 136 THR A CA 1
ATOM 1079 C C . THR A 1 136 ? -20.572 0.985 20.545 1.00 76.62 136 THR A C 1
ATOM 1081 O O . THR A 1 136 ? -20.239 1.356 21.671 1.00 76.62 136 THR A O 1
ATOM 1084 N N . VAL A 1 137 ? -21.545 0.089 20.351 1.00 77.25 137 VAL A N 1
ATOM 1085 C CA . VAL A 1 137 ? -22.313 -0.533 21.442 1.00 77.25 137 VAL A CA 1
ATOM 1086 C C . VAL A 1 137 ? -21.407 -1.375 22.344 1.00 77.25 137 VAL A C 1
ATOM 1088 O O . VAL A 1 137 ? -21.482 -1.256 23.565 1.00 77.25 137 VAL A O 1
ATOM 1091 N N . SER A 1 138 ? -20.502 -2.171 21.769 1.00 76.94 138 SER A N 1
ATOM 1092 C CA . SER A 1 138 ? -19.541 -2.984 22.525 1.00 76.94 138 SER A CA 1
ATOM 1093 C C . SER A 1 138 ? -18.615 -2.130 23.401 1.00 76.94 138 SER A C 1
ATOM 1095 O O . SER A 1 138 ? -18.388 -2.456 24.571 1.00 76.94 138 SER A O 1
ATOM 1097 N N . ARG A 1 139 ? -18.137 -0.990 22.881 1.00 73.31 139 ARG A N 1
ATOM 1098 C CA . ARG A 1 139 ? -17.331 -0.031 23.653 1.00 73.31 139 ARG A CA 1
ATOM 1099 C C . ARG A 1 139 ? -18.131 0.649 24.753 1.00 73.31 139 ARG A C 1
ATOM 1101 O O . ARG A 1 139 ? -17.623 0.781 25.863 1.00 73.31 139 ARG A O 1
ATOM 1108 N N . TYR A 1 140 ? -19.368 1.053 24.468 1.00 76.19 140 TYR A N 1
ATOM 1109 C CA . TYR A 1 140 ? -20.242 1.652 25.473 1.00 76.19 140 TYR A CA 1
ATOM 1110 C C . TYR A 1 140 ? -20.513 0.676 26.620 1.00 76.19 140 TYR A C 1
ATOM 1112 O O . TYR A 1 140 ? -20.336 1.034 27.780 1.00 76.19 140 TYR A O 1
ATOM 1120 N N . TYR A 1 141 ? -20.857 -0.574 26.302 1.00 73.81 141 TYR A N 1
ATOM 1121 C CA . TYR A 1 141 ? -21.118 -1.602 27.305 1.00 73.81 141 TYR A CA 1
ATOM 1122 C C . TYR A 1 141 ? -19.869 -1.929 28.132 1.00 73.81 141 TYR A C 1
ATOM 1124 O O . TYR A 1 141 ? -19.931 -1.976 29.359 1.00 73.81 141 TYR A O 1
ATOM 1132 N N . SER A 1 142 ? -18.713 -2.077 27.478 1.00 74.12 142 SER A N 1
ATOM 1133 C CA . SER A 1 142 ? -17.435 -2.266 28.170 1.00 74.12 142 SER A CA 1
ATOM 1134 C C . SER A 1 142 ? -17.151 -1.102 29.126 1.00 74.12 142 SER A C 1
ATOM 1136 O O . SER A 1 142 ? -16.922 -1.325 30.313 1.00 74.12 142 SER A O 1
ATOM 1138 N N . ASN A 1 143 ? -17.257 0.146 28.668 1.00 70.88 143 ASN A N 1
ATOM 1139 C CA . ASN A 1 143 ? -16.984 1.316 29.506 1.00 70.88 143 ASN A CA 1
ATOM 1140 C C . ASN A 1 143 ? -17.993 1.484 30.655 1.00 70.88 143 ASN A C 1
ATOM 1142 O O . ASN A 1 143 ? -17.596 1.849 31.759 1.00 70.88 143 ASN A O 1
ATOM 1146 N N . ALA A 1 144 ? -19.276 1.198 30.419 1.00 71.75 144 ALA A N 1
ATOM 1147 C CA . ALA A 1 144 ? -20.330 1.347 31.417 1.00 71.75 144 ALA A CA 1
ATOM 1148 C C . ALA A 1 144 ? -20.282 0.252 32.494 1.00 71.75 144 ALA A C 1
ATOM 1150 O O . ALA A 1 144 ? -20.401 0.562 33.674 1.00 71.75 144 ALA A O 1
ATOM 1151 N N . PHE A 1 145 ? -20.066 -1.012 32.119 1.00 63.66 145 PHE A N 1
ATOM 1152 C CA . PHE A 1 145 ? -20.202 -2.136 33.053 1.00 63.66 145 PHE A CA 1
ATOM 1153 C C . PHE A 1 145 ? -18.864 -2.672 33.571 1.00 63.66 145 PHE A C 1
ATOM 1155 O O . PHE A 1 145 ? -18.737 -2.909 34.769 1.00 63.66 145 PHE A O 1
ATOM 1162 N N . THR A 1 146 ? -17.827 -2.782 32.732 1.00 61.03 146 THR A N 1
ATOM 1163 C CA . THR A 1 146 ? -16.490 -3.195 33.221 1.00 61.03 146 THR A CA 1
ATOM 1164 C C . THR A 1 146 ? -15.711 -2.044 33.864 1.00 61.03 146 THR A C 1
ATOM 1166 O O . THR A 1 146 ? -14.816 -2.275 34.676 1.00 61.03 146 THR A O 1
ATOM 1169 N N . GLY A 1 147 ? -16.066 -0.793 33.541 1.00 51.34 147 GLY A N 1
ATOM 1170 C CA . GLY A 1 147 ? -15.536 0.404 34.196 1.00 51.34 147 GLY A CA 1
ATOM 1171 C C . GLY A 1 147 ? -16.128 0.636 35.588 1.00 51.34 147 GLY A C 1
ATOM 1172 O O . GLY A 1 147 ? -15.379 0.918 36.521 1.00 51.34 147 GLY A O 1
ATOM 1173 N N . GLN A 1 148 ? -17.445 0.462 35.767 1.00 49.31 148 GLN A N 1
ATOM 1174 C CA . GLN A 1 148 ? -18.087 0.655 37.075 1.00 49.31 148 GLN A CA 1
ATOM 1175 C C . GLN A 1 148 ? -17.707 -0.408 38.111 1.00 49.31 148 GLN A C 1
ATOM 1177 O O . GLN A 1 148 ? -17.608 -0.088 39.295 1.00 49.31 148 GLN A O 1
ATOM 1182 N N . GLU A 1 149 ? -17.380 -1.631 37.688 1.00 49.28 149 GLU A N 1
ATOM 1183 C CA . GLU A 1 149 ? -16.897 -2.667 38.609 1.00 49.28 149 GLU A CA 1
ATOM 1184 C C . GLU A 1 149 ? -15.544 -2.303 39.260 1.00 49.28 149 GLU A C 1
ATOM 1186 O O . GLU A 1 149 ? -15.229 -2.782 40.350 1.00 49.28 149 GLU A O 1
ATOM 1191 N N . LYS A 1 150 ? -14.752 -1.414 38.638 1.00 51.22 150 LYS A N 1
ATOM 1192 C CA . LYS A 1 150 ? -13.459 -0.956 39.179 1.00 51.22 150 LYS A CA 1
ATOM 1193 C C . LYS A 1 150 ? -13.580 0.139 40.244 1.00 51.22 150 LYS A C 1
ATOM 1195 O O . LYS A 1 150 ? -12.649 0.294 41.024 1.00 51.22 150 LYS A O 1
ATOM 1200 N N . TYR A 1 151 ? -14.699 0.866 40.313 1.00 47.91 151 TYR A N 1
ATOM 1201 C CA . TYR A 1 151 ? -14.928 1.896 41.342 1.00 47.91 151 TYR A CA 1
ATOM 1202 C C . TYR A 1 151 ? -15.626 1.351 42.598 1.00 47.91 151 TYR A C 1
ATOM 1204 O O . TYR A 1 151 ? -15.565 1.978 43.649 1.00 47.91 151 TYR A O 1
ATOM 1212 N N . LEU A 1 152 ? -16.256 0.175 42.508 1.00 52.78 152 LEU A N 1
ATOM 1213 C CA . LEU A 1 152 ? -16.969 -0.474 43.617 1.00 52.78 152 LEU A CA 1
ATOM 1214 C C . LEU A 1 152 ? -16.110 -1.458 44.437 1.00 52.78 152 LEU A C 1
ATOM 1216 O O . LEU A 1 152 ? -16.594 -1.974 45.437 1.00 52.78 152 LEU A O 1
ATOM 1220 N N . LYS A 1 153 ? -14.848 -1.712 44.053 1.00 48.72 153 LYS A N 1
ATOM 1221 C CA . LYS A 1 153 ? -13.922 -2.618 44.773 1.00 48.72 153 LYS A CA 1
ATOM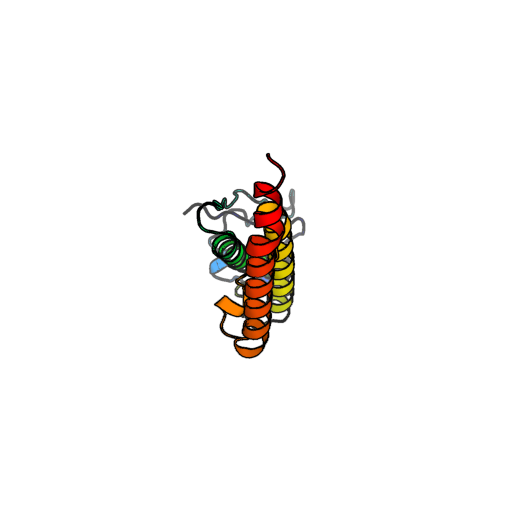 1222 C C . LYS A 1 153 ? -12.827 -1.899 45.583 1.00 48.72 153 LYS A C 1
ATOM 1224 O O . LYS A 1 153 ? -11.886 -2.551 46.024 1.00 48.72 153 LYS A O 1
ATOM 1229 N N . THR A 1 154 ? -12.939 -0.584 45.791 1.00 48.75 154 THR A N 1
ATOM 1230 C CA . THR A 1 154 ? -11.949 0.226 46.541 1.00 48.75 154 THR A CA 1
ATOM 1231 C C . THR A 1 154 ? -12.478 0.788 47.868 1.00 48.75 154 THR A C 1
ATOM 1233 O O . THR A 1 154 ? -11.914 1.749 48.390 1.00 48.75 154 THR A O 1
ATOM 1236 N N . HIS A 1 155 ? -13.530 0.190 48.432 1.00 38.66 155 HIS A N 1
ATOM 1237 C CA . HIS A 1 155 ? -13.971 0.436 49.807 1.00 38.66 155 HIS A CA 1
ATOM 1238 C C . HIS A 1 155 ? -14.074 -0.872 50.580 1.00 38.66 155 HIS A C 1
ATOM 1240 O O . HIS A 1 155 ? -14.630 -1.838 50.011 1.00 38.66 155 HIS A O 1
#

Radius of gyration: 21.43 Å; chains: 1; bounding box: 52×25×74 Å